Protein AF-A0A653DND7-F1 (afdb_monomer_lite)

InterPro domains:
  IPR008758 Peptidase S28 [PF05577] (26-103)
  IPR029058 Alpha/Beta hydrolase fold [G3DSA:3.40.50.1820] (23-101)
  IPR029058 Alpha/Beta hydrolase fold [SSF53474] (27-68)

pLDDT: mean 79.0, std 21.6, range [23.89, 97.31]

Sequence (103 aa):
MGRWVTLSFFGSRCVSSSLFRDISQGSYGGMLAAWLRMKYPTSVIGAIASSAPIWYFLDQVPCNQFYEKVTDVFQTYGGDECVDVIKMSWKMIRNISRGEKGR

Structure (mmCIF, N/CA/C/O backbone):
data_AF-A0A653DND7-F1
#
_entry.id   AF-A0A653DND7-F1
#
loop_
_atom_site.group_PDB
_atom_site.id
_atom_site.type_symbol
_atom_site.label_atom_id
_atom_site.label_alt_id
_atom_site.label_comp_id
_atom_site.label_asym_id
_atom_site.label_entity_id
_atom_site.label_seq_id
_atom_site.pdbx_PDB_ins_code
_atom_site.Car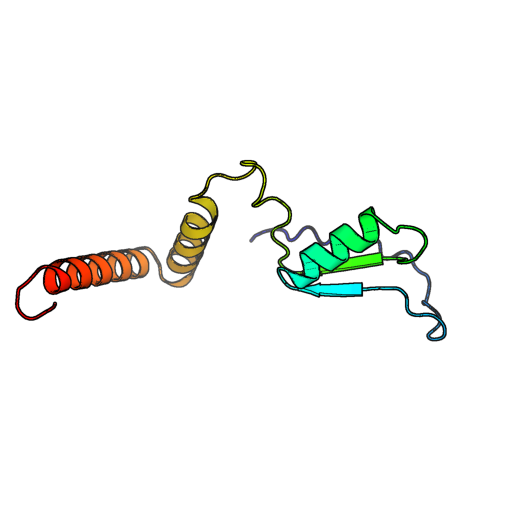tn_x
_atom_site.Cartn_y
_atom_site.Cartn_z
_atom_site.occupancy
_atom_site.B_iso_or_equiv
_atom_site.auth_seq_id
_atom_site.auth_comp_id
_atom_site.auth_asym_id
_atom_site.auth_atom_id
_atom_site.pdbx_PDB_model_num
ATOM 1 N N . MET A 1 1 ? -0.964 -19.201 1.498 1.00 33.28 1 MET A N 1
ATOM 2 C CA . MET A 1 1 ? 0.162 -19.547 0.597 1.00 33.28 1 MET A CA 1
ATOM 3 C C . MET A 1 1 ? -0.076 -18.895 -0.769 1.00 33.28 1 MET A C 1
ATOM 5 O O . MET A 1 1 ? -0.672 -19.497 -1.651 1.00 33.28 1 MET A O 1
ATOM 9 N N . GLY A 1 2 ? 0.280 -17.615 -0.918 1.00 32.50 2 GLY A N 1
ATOM 10 C CA . GLY A 1 2 ? 0.118 -16.885 -2.179 1.00 32.50 2 GLY A CA 1
ATOM 11 C C . GLY A 1 2 ? 1.255 -17.231 -3.134 1.00 32.50 2 GLY A C 1
ATOM 12 O O . GLY A 1 2 ? 2.424 -17.060 -2.799 1.00 32.50 2 GLY A O 1
ATOM 13 N N . ARG A 1 3 ? 0.918 -17.770 -4.301 1.00 23.89 3 ARG A N 1
ATOM 14 C CA . ARG A 1 3 ? 1.869 -18.125 -5.353 1.00 23.89 3 ARG A CA 1
ATOM 15 C C . ARG A 1 3 ? 2.353 -16.827 -6.001 1.00 23.89 3 ARG A C 1
ATOM 17 O O . ARG A 1 3 ? 1.635 -16.230 -6.796 1.00 23.89 3 ARG A O 1
ATOM 24 N N . TRP A 1 4 ? 3.542 -16.366 -5.618 1.00 26.33 4 TRP A N 1
ATOM 25 C CA . TRP A 1 4 ? 4.222 -15.275 -6.309 1.00 26.33 4 TRP A CA 1
ATOM 26 C C . TRP A 1 4 ? 4.439 -15.707 -7.757 1.00 26.33 4 TRP A C 1
ATOM 28 O O . TRP A 1 4 ? 5.136 -16.687 -8.017 1.00 26.33 4 TRP A O 1
ATOM 38 N N . VAL A 1 5 ? 3.817 -15.006 -8.703 1.00 32.34 5 VAL A N 1
ATOM 39 C CA . VAL A 1 5 ? 4.182 -15.128 -10.113 1.00 32.34 5 VAL A CA 1
ATOM 40 C C . VAL A 1 5 ? 5.522 -14.417 -10.265 1.00 32.34 5 VAL A C 1
ATOM 42 O O . VAL A 1 5 ? 5.596 -13.248 -10.627 1.00 32.34 5 VAL A O 1
ATOM 45 N N . THR A 1 6 ? 6.606 -15.114 -9.936 1.00 34.53 6 THR A N 1
ATOM 46 C CA . THR A 1 6 ? 7.918 -14.790 -10.480 1.00 34.53 6 THR A CA 1
ATOM 47 C C . THR A 1 6 ? 7.859 -15.129 -11.961 1.00 34.53 6 THR A C 1
ATOM 49 O O . THR A 1 6 ? 8.039 -16.276 -12.364 1.00 34.53 6 THR A O 1
ATOM 52 N N . LEU A 1 7 ? 7.579 -14.130 -12.799 1.00 38.56 7 LEU A N 1
ATOM 53 C CA . LEU A 1 7 ? 7.820 -14.237 -14.236 1.00 38.56 7 LEU A CA 1
ATOM 54 C C . LEU A 1 7 ? 9.338 -14.134 -14.472 1.00 38.56 7 LEU A C 1
ATOM 56 O O . LEU A 1 7 ? 9.849 -13.173 -15.039 1.00 38.56 7 LEU A O 1
ATOM 60 N N . SER A 1 8 ? 10.081 -15.112 -13.957 1.00 35.38 8 SER A N 1
ATOM 61 C CA . SER A 1 8 ? 11.516 -15.237 -14.169 1.00 35.38 8 SER A CA 1
ATOM 62 C C . SER A 1 8 ? 11.735 -15.923 -15.511 1.00 35.38 8 SER A C 1
ATOM 64 O O . SER A 1 8 ? 11.886 -17.139 -15.581 1.00 35.38 8 SER A O 1
ATOM 66 N N . PHE A 1 9 ? 11.774 -15.143 -16.591 1.00 33.66 9 PHE A N 1
ATOM 67 C CA . PHE A 1 9 ? 12.431 -15.582 -17.821 1.00 33.66 9 PHE A CA 1
ATOM 68 C C . PHE A 1 9 ? 13.948 -15.556 -17.593 1.00 33.66 9 PHE A C 1
ATOM 70 O O . PHE A 1 9 ? 14.646 -14.653 -18.045 1.00 33.66 9 PHE A O 1
ATOM 77 N N . PHE A 1 10 ? 14.475 -16.546 -16.871 1.00 37.75 10 PHE A N 1
ATOM 78 C CA . PHE A 1 10 ? 15.908 -16.825 -16.891 1.00 37.75 10 PHE A CA 1
ATOM 79 C C . PHE A 1 10 ? 16.212 -17.651 -18.142 1.00 37.75 10 PHE A C 1
ATOM 81 O O . PHE A 1 10 ? 16.261 -18.878 -18.119 1.00 37.75 10 PHE A O 1
ATOM 88 N N . GLY A 1 11 ? 16.378 -16.958 -19.269 1.00 37.69 11 GLY A N 1
ATOM 89 C CA . GLY A 1 11 ? 17.120 -17.510 -20.394 1.00 37.69 11 GLY A CA 1
ATOM 90 C C . GLY A 1 11 ? 18.589 -17.626 -19.990 1.00 37.69 11 GLY A C 1
ATOM 91 O O . GLY A 1 11 ? 19.176 -16.655 -19.522 1.00 37.69 11 GLY A O 1
ATOM 92 N N . SER A 1 12 ? 19.167 -18.813 -20.149 1.00 34.09 12 SER A N 1
ATOM 93 C CA . SER A 1 12 ? 20.507 -19.229 -19.714 1.00 34.09 12 SER A CA 1
ATOM 94 C C . SER A 1 12 ? 21.673 -18.503 -20.411 1.00 34.09 12 SER A C 1
ATOM 96 O O . SER A 1 12 ? 22.535 -19.137 -21.016 1.00 34.09 12 SER A O 1
ATOM 98 N N . ARG A 1 13 ? 21.731 -17.170 -20.364 1.00 38.56 13 ARG A N 1
ATOM 99 C CA . ARG A 1 13 ? 22.892 -16.397 -20.821 1.00 38.56 13 ARG A CA 1
ATOM 100 C C . ARG A 1 13 ? 23.497 -15.663 -19.632 1.00 38.56 13 ARG A C 1
ATOM 102 O O . ARG A 1 13 ? 22.880 -14.755 -19.089 1.00 38.56 13 ARG A O 1
ATOM 109 N N . CYS A 1 14 ? 24.716 -16.054 -19.255 1.00 33.97 14 CYS A N 1
ATOM 110 C CA . CYS A 1 14 ? 25.605 -15.214 -18.455 1.00 33.97 14 CYS A CA 1
ATOM 111 C C . CYS A 1 14 ? 25.687 -13.839 -19.123 1.00 33.97 14 CYS A C 1
ATOM 113 O O . CYS A 1 14 ? 26.267 -13.708 -20.203 1.00 33.97 14 CYS A O 1
ATOM 115 N N . VAL A 1 15 ? 25.081 -12.823 -18.513 1.00 49.72 15 VAL A N 1
ATOM 116 C CA . VAL A 1 15 ? 25.210 -11.446 -18.982 1.00 49.72 15 VAL A CA 1
ATOM 117 C C . VAL A 1 15 ? 26.636 -11.005 -18.663 1.00 49.72 15 VAL A C 1
ATOM 119 O O . VAL A 1 15 ? 27.021 -10.900 -17.501 1.00 49.72 15 VAL A O 1
ATOM 122 N N . SER A 1 16 ? 27.441 -10.818 -19.712 1.00 38.00 16 SER A N 1
ATOM 123 C CA . SER A 1 16 ? 28.781 -10.239 -19.616 1.00 38.00 16 SER A CA 1
ATOM 124 C C . SER A 1 16 ? 28.690 -8.887 -18.907 1.00 38.00 16 SER A C 1
ATOM 126 O O . SER A 1 16 ? 27.912 -8.018 -19.301 1.00 38.00 16 SER A O 1
ATOM 128 N N . SER A 1 17 ? 29.503 -8.702 -17.872 1.00 49.88 17 SER A N 1
ATOM 129 C CA . SER A 1 17 ? 29.565 -7.528 -16.991 1.00 49.88 17 SER A CA 1
ATOM 130 C C . SER A 1 17 ? 29.969 -6.210 -17.678 1.00 49.88 17 SER A C 1
ATOM 132 O O . SER A 1 17 ? 30.161 -5.204 -17.002 1.00 49.88 17 SER A O 1
ATOM 134 N N . SER A 1 18 ? 30.086 -6.183 -19.008 1.00 48.84 18 SER A N 1
ATOM 135 C CA . SER A 1 18 ? 30.571 -5.035 -19.784 1.00 48.84 18 SER A CA 1
ATOM 136 C C . SER A 1 18 ? 29.474 -4.090 -20.304 1.00 48.84 18 SER A C 1
ATOM 138 O O . SER A 1 18 ? 29.797 -3.003 -20.778 1.00 48.84 18 SER A O 1
ATOM 140 N N . LEU A 1 19 ? 28.182 -4.433 -20.187 1.00 55.16 19 LEU A N 1
ATOM 141 C CA . LEU A 1 19 ? 27.079 -3.525 -20.544 1.00 55.16 19 LEU A CA 1
ATOM 142 C C . LEU A 1 19 ? 25.788 -3.873 -19.783 1.00 55.16 19 LEU A C 1
ATOM 144 O O . LEU A 1 19 ? 24.820 -4.366 -20.360 1.00 55.16 19 LEU A O 1
ATOM 148 N N . PHE A 1 20 ? 25.760 -3.639 -18.472 1.00 48.72 20 PHE A N 1
ATOM 149 C CA . PHE A 1 20 ? 24.570 -3.912 -17.664 1.00 48.72 20 PHE A CA 1
ATOM 150 C C . PHE A 1 20 ? 23.479 -2.857 -17.945 1.00 48.72 20 PHE A C 1
ATOM 152 O O . PHE A 1 20 ? 23.543 -1.732 -17.455 1.00 48.72 20 PHE A O 1
ATOM 159 N N . ARG A 1 21 ? 22.491 -3.206 -18.783 1.00 65.25 21 ARG A N 1
ATOM 160 C CA . ARG A 1 21 ? 21.300 -2.391 -19.119 1.00 65.25 21 ARG A CA 1
ATOM 161 C C . ARG A 1 21 ? 20.021 -2.980 -18.515 1.00 65.25 21 ARG A C 1
ATOM 163 O O . ARG A 1 21 ? 18.953 -2.887 -19.121 1.00 65.25 21 ARG A O 1
ATOM 170 N N . ASP A 1 22 ? 20.142 -3.612 -17.355 1.00 74.56 22 ASP A N 1
ATOM 171 C CA . ASP A 1 22 ? 19.011 -4.135 -16.594 1.00 74.56 22 ASP A CA 1
ATOM 172 C C . ASP A 1 22 ? 18.718 -3.225 -15.404 1.00 74.56 22 ASP A C 1
ATOM 174 O O . ASP A 1 22 ? 19.630 -2.763 -14.717 1.00 74.56 22 ASP A O 1
ATOM 178 N N . ILE A 1 23 ? 17.434 -2.948 -15.173 1.00 81.00 23 ILE A N 1
ATOM 179 C CA . ILE A 1 23 ? 16.989 -2.001 -14.146 1.00 81.00 23 ILE A CA 1
ATOM 180 C C . ILE A 1 23 ? 16.176 -2.755 -13.102 1.00 81.00 23 ILE A C 1
ATOM 182 O O . ILE A 1 23 ? 15.085 -3.239 -13.388 1.00 81.00 23 ILE A O 1
ATOM 186 N N . SER A 1 24 ? 16.695 -2.836 -11.880 1.00 84.44 24 SER A N 1
ATOM 187 C CA . SER A 1 24 ? 15.995 -3.428 -10.739 1.00 84.44 24 SER A CA 1
ATOM 188 C C . SER A 1 24 ? 15.590 -2.334 -9.768 1.00 84.44 24 SER A C 1
ATOM 190 O O . SER A 1 24 ? 16.459 -1.698 -9.181 1.00 84.44 24 SER A O 1
ATOM 192 N N . GLN A 1 25 ? 14.287 -2.109 -9.600 1.00 89.12 25 GLN A N 1
ATOM 193 C CA . GLN A 1 25 ? 13.753 -1.047 -8.745 1.00 89.12 25 GLN A CA 1
ATOM 194 C C . GLN A 1 25 ? 12.470 -1.490 -8.019 1.00 89.12 25 GLN A C 1
ATOM 196 O O . GLN A 1 25 ? 11.775 -2.412 -8.450 1.00 89.12 25 GLN A O 1
ATOM 201 N N . GLY A 1 26 ? 12.143 -0.813 -6.912 1.00 88.88 26 GLY A N 1
ATOM 202 C CA . GLY A 1 26 ? 10.993 -1.124 -6.055 1.00 88.88 26 GLY A CA 1
ATOM 203 C C . GLY A 1 26 ? 9.925 -0.027 -6.002 1.00 88.88 26 GLY A C 1
ATOM 204 O O . GLY A 1 26 ? 10.230 1.147 -6.220 1.00 88.88 26 GLY A O 1
ATOM 205 N N . SER A 1 27 ? 8.679 -0.394 -5.683 1.00 90.25 27 SER A N 1
ATOM 206 C CA . SER A 1 27 ? 7.549 0.535 -5.498 1.00 90.25 27 SER A CA 1
ATOM 207 C C . SER A 1 27 ? 7.381 1.468 -6.709 1.00 90.25 27 SER A C 1
ATOM 209 O O . SER A 1 27 ? 7.366 1.001 -7.851 1.00 90.25 27 SER A O 1
ATOM 211 N N . TYR A 1 28 ? 7.314 2.783 -6.499 1.00 89.81 28 TYR A N 1
ATOM 212 C CA . TYR A 1 28 ? 7.273 3.777 -7.571 1.00 89.81 28 TYR A CA 1
ATOM 213 C C . TYR A 1 28 ? 8.486 3.695 -8.511 1.00 89.81 28 TYR A C 1
ATOM 215 O O . TYR A 1 28 ? 8.340 3.788 -9.728 1.00 89.81 28 TYR A O 1
ATOM 223 N N . GLY A 1 29 ? 9.682 3.430 -7.977 1.00 88.88 29 GLY A N 1
ATOM 224 C CA . GLY A 1 29 ? 10.870 3.193 -8.799 1.00 88.88 29 GLY A CA 1
ATOM 225 C C . GLY A 1 29 ? 10.709 1.971 -9.706 1.00 88.88 29 GLY A C 1
ATOM 226 O O . GLY A 1 29 ? 11.143 1.995 -10.855 1.00 88.88 29 GLY A O 1
ATOM 227 N N . GLY A 1 30 ? 10.043 0.922 -9.217 1.00 88.94 30 GLY A N 1
ATOM 228 C CA . GLY A 1 30 ? 9.700 -0.266 -9.998 1.00 88.94 30 GLY A CA 1
ATOM 229 C C . GLY A 1 30 ? 8.685 0.035 -11.101 1.00 88.94 30 GLY A C 1
ATOM 230 O O . GLY A 1 30 ? 8.829 -0.462 -12.216 1.00 88.94 30 GLY A O 1
ATOM 231 N N . MET A 1 31 ? 7.711 0.911 -10.837 1.00 91.81 31 MET A N 1
ATOM 232 C CA . MET A 1 31 ? 6.789 1.391 -11.873 1.00 91.81 31 MET A CA 1
ATOM 233 C C . MET A 1 31 ? 7.537 2.151 -12.970 1.00 91.81 31 MET A C 1
ATOM 235 O O . MET A 1 31 ? 7.336 1.875 -14.149 1.00 91.81 31 MET A O 1
ATOM 239 N N . LEU A 1 32 ? 8.450 3.052 -12.592 1.00 90.38 32 LEU A N 1
ATOM 240 C CA . LEU A 1 32 ? 9.285 3.777 -13.549 1.00 90.38 32 LEU A CA 1
ATOM 241 C C . LE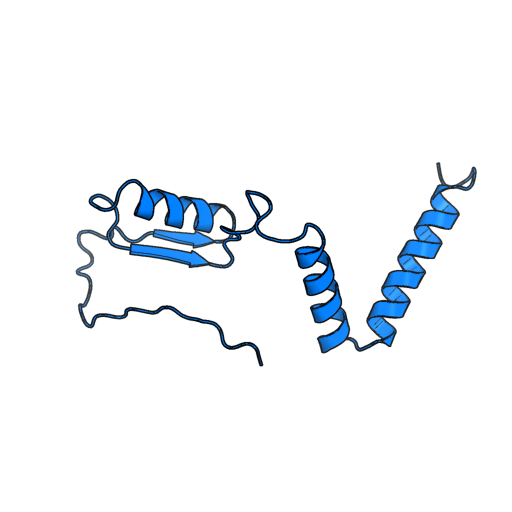U A 1 32 ? 10.181 2.828 -14.348 1.00 90.38 32 LEU A C 1
ATOM 243 O O . LEU A 1 32 ? 10.301 2.998 -15.556 1.00 90.38 32 LEU A O 1
ATOM 247 N N . ALA A 1 33 ? 10.769 1.811 -13.715 1.00 89.50 33 ALA A N 1
ATOM 248 C CA . ALA A 1 33 ? 11.573 0.803 -14.405 1.00 89.50 33 ALA A CA 1
ATOM 249 C C . ALA A 1 33 ? 10.744 0.014 -15.434 1.00 89.50 33 ALA A C 1
ATOM 251 O O . ALA A 1 33 ? 11.176 -0.153 -16.577 1.00 89.50 33 ALA A O 1
ATOM 252 N N . ALA A 1 34 ? 9.531 -0.410 -15.063 1.00 89.38 34 ALA A N 1
ATOM 253 C CA . ALA A 1 34 ? 8.610 -1.093 -15.969 1.00 89.38 34 ALA A CA 1
ATOM 254 C C . A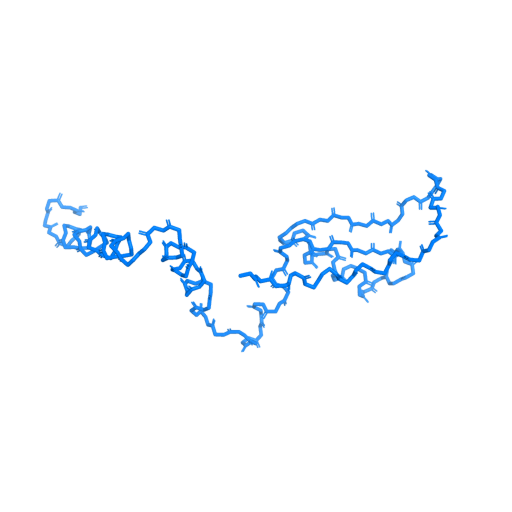LA A 1 34 ? 8.204 -0.192 -17.146 1.00 89.38 34 ALA A C 1
ATOM 256 O O . ALA A 1 34 ? 8.322 -0.589 -18.306 1.00 89.38 34 ALA A O 1
ATOM 257 N N . TRP A 1 35 ? 7.800 1.049 -16.872 1.00 90.69 35 TRP A N 1
ATOM 258 C CA . TRP A 1 35 ? 7.413 2.006 -17.909 1.00 90.69 35 TRP A CA 1
ATOM 259 C C . TRP A 1 35 ? 8.577 2.403 -18.812 1.00 90.69 35 TRP A C 1
ATOM 261 O O . TRP A 1 35 ? 8.393 2.545 -20.020 1.00 90.69 35 TRP A O 1
ATOM 271 N N . LEU A 1 36 ? 9.787 2.530 -18.267 1.00 90.56 36 LEU A N 1
ATOM 272 C CA . LEU A 1 36 ? 10.985 2.817 -19.046 1.00 90.56 36 LEU A CA 1
ATOM 273 C C . LEU A 1 36 ? 11.304 1.663 -20.002 1.00 90.56 36 LEU A C 1
ATOM 275 O O . LEU A 1 36 ? 11.592 1.915 -21.170 1.00 90.56 36 LEU A O 1
ATOM 279 N N . ARG A 1 37 ? 11.168 0.406 -19.559 1.00 89.44 37 ARG A N 1
ATOM 280 C CA . ARG A 1 37 ? 11.321 -0.764 -20.437 1.00 89.44 37 ARG A CA 1
ATOM 281 C C . ARG A 1 37 ? 10.236 -0.845 -21.513 1.00 89.44 37 ARG A C 1
ATOM 283 O O . ARG A 1 37 ? 10.539 -1.264 -22.632 1.00 89.44 37 ARG A O 1
ATOM 290 N N . MET A 1 38 ? 8.997 -0.466 -21.192 1.00 87.56 38 MET A N 1
ATOM 291 C CA . MET A 1 38 ? 7.888 -0.421 -22.155 1.00 87.56 38 MET A CA 1
ATOM 292 C C . MET A 1 38 ? 8.089 0.681 -23.203 1.00 87.56 38 MET A C 1
ATOM 294 O O . MET A 1 38 ? 7.820 0.461 -24.380 1.00 87.56 38 MET A O 1
ATOM 298 N N . LYS A 1 39 ? 8.586 1.853 -22.789 1.00 92.50 39 LYS A N 1
ATOM 299 C CA . LYS A 1 39 ? 8.758 3.024 -23.661 1.00 92.50 39 LYS A CA 1
ATOM 300 C C . LYS A 1 39 ? 10.065 3.004 -24.460 1.00 92.50 39 LYS A C 1
ATOM 302 O O . LYS A 1 39 ? 10.086 3.495 -25.584 1.00 92.50 39 LYS A O 1
ATOM 307 N N . TYR A 1 40 ? 11.133 2.423 -23.913 1.00 90.38 40 TYR A N 1
ATOM 308 C CA . TYR A 1 40 ? 12.461 2.359 -24.538 1.00 90.38 40 TYR A CA 1
ATOM 309 C C . TYR A 1 40 ? 13.008 0.924 -24.562 1.00 90.38 40 TYR A C 1
ATOM 311 O O . TYR A 1 40 ? 13.994 0.611 -23.886 1.00 90.38 40 TYR A O 1
ATOM 319 N N . PRO A 1 41 ? 12.396 0.037 -25.365 1.00 85.06 41 PRO A N 1
ATOM 320 C CA . PRO A 1 41 ? 12.741 -1.381 -25.394 1.00 85.06 41 PRO A CA 1
ATOM 321 C C . PRO A 1 41 ? 14.139 -1.680 -25.951 1.00 85.06 41 PRO A C 1
ATOM 323 O O . PRO A 1 41 ? 14.679 -2.749 -25.695 1.00 85.06 41 PRO A O 1
ATOM 326 N N . THR A 1 42 ? 14.719 -0.758 -26.722 1.00 89.75 42 THR A N 1
ATOM 327 C CA . THR A 1 42 ? 16.063 -0.879 -27.311 1.00 89.75 42 THR A CA 1
ATOM 328 C C . THR A 1 42 ? 17.168 -0.403 -26.366 1.00 89.75 42 THR A C 1
ATOM 330 O O . THR A 1 42 ? 18.320 -0.801 -26.516 1.00 89.75 42 THR A O 1
ATOM 333 N N . SER A 1 43 ? 16.829 0.439 -25.386 1.00 85.50 43 SER A N 1
ATOM 334 C CA . SER A 1 43 ? 17.787 1.017 -24.437 1.00 85.50 43 SER A CA 1
ATOM 335 C C . SER A 1 43 ? 17.965 0.172 -23.178 1.00 85.50 43 SER A C 1
ATOM 337 O O . SER A 1 43 ? 19.038 0.225 -22.573 1.00 85.50 43 SER A O 1
ATOM 339 N N . VAL A 1 44 ? 16.926 -0.577 -22.790 1.00 85.44 44 VAL A N 1
ATOM 340 C CA . VAL A 1 44 ? 16.853 -1.400 -21.574 1.00 85.44 44 VAL A CA 1
ATOM 341 C C . VAL A 1 44 ? 16.558 -2.840 -21.973 1.00 85.44 44 VAL A C 1
ATOM 343 O O . VAL A 1 44 ? 15.576 -3.100 -22.665 1.00 85.44 44 VAL A O 1
ATOM 346 N N . ILE A 1 45 ? 17.389 -3.777 -21.524 1.00 87.94 45 ILE A N 1
ATOM 347 C CA . ILE A 1 45 ? 17.261 -5.194 -21.888 1.00 87.94 45 ILE A CA 1
ATOM 348 C C . ILE A 1 45 ? 16.121 -5.817 -21.070 1.00 87.94 45 ILE A C 1
ATOM 350 O O . ILE A 1 45 ? 15.163 -6.347 -21.647 1.00 87.94 45 ILE A O 1
ATOM 354 N N . GLY A 1 46 ? 16.145 -5.630 -19.749 1.00 86.00 46 GLY A N 1
ATOM 355 C CA . GLY A 1 46 ? 15.097 -6.057 -18.827 1.00 86.00 46 GLY A CA 1
ATOM 356 C C . GLY A 1 46 ? 14.852 -5.087 -17.669 1.00 86.00 46 GLY A C 1
ATOM 357 O O . GLY A 1 46 ? 15.673 -4.229 -17.342 1.00 86.00 46 GLY A O 1
ATOM 358 N N . ALA A 1 47 ? 13.685 -5.224 -17.038 1.00 88.50 47 ALA A N 1
ATOM 359 C CA . ALA A 1 47 ? 13.340 -4.496 -15.823 1.00 88.50 47 ALA A CA 1
ATOM 360 C C . ALA A 1 47 ? 12.738 -5.442 -14.777 1.00 88.50 47 ALA A C 1
ATOM 362 O O . ALA A 1 47 ? 11.813 -6.196 -15.078 1.00 88.50 47 ALA A O 1
ATOM 363 N N . ILE A 1 48 ? 13.247 -5.374 -13.547 1.00 89.06 48 ILE A N 1
ATOM 364 C CA . ILE A 1 48 ? 12.689 -6.046 -12.372 1.00 89.06 48 ILE A CA 1
ATOM 365 C C . ILE A 1 48 ? 11.950 -4.985 -11.556 1.00 89.06 48 ILE A C 1
ATOM 367 O O . ILE A 1 48 ? 12.566 -4.109 -10.948 1.00 89.06 48 ILE A O 1
ATOM 371 N N . ALA A 1 49 ? 10.621 -5.061 -11.565 1.00 89.44 49 ALA A N 1
ATOM 372 C CA . ALA A 1 49 ? 9.736 -4.139 -10.862 1.00 89.44 49 ALA A CA 1
ATOM 373 C C . ALA A 1 49 ? 9.171 -4.807 -9.599 1.00 89.44 49 ALA A C 1
ATOM 375 O O . ALA A 1 49 ? 8.168 -5.516 -9.649 1.00 89.44 49 ALA A O 1
ATOM 376 N N . SER A 1 50 ? 9.833 -4.602 -8.461 1.00 88.88 50 SER A N 1
ATOM 377 C CA . SER A 1 50 ? 9.444 -5.213 -7.183 1.00 8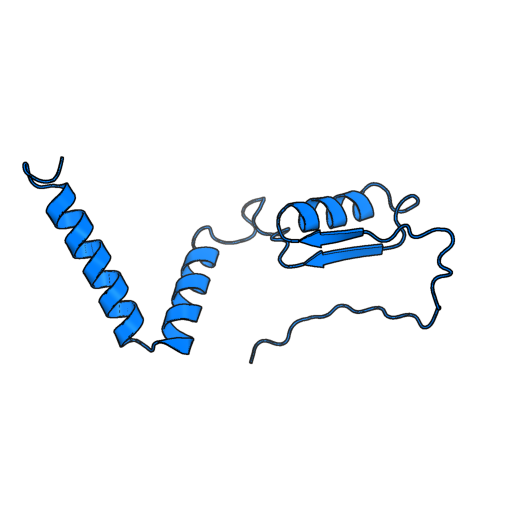8.88 50 SER A CA 1
ATOM 378 C C . SER A 1 50 ? 8.380 -4.381 -6.464 1.00 88.88 50 SER A C 1
ATOM 380 O O . SER A 1 50 ? 8.534 -3.169 -6.318 1.00 88.88 50 SER A O 1
ATOM 382 N N . SER A 1 51 ? 7.292 -5.006 -6.007 1.00 87.19 51 SER A N 1
ATOM 383 C CA . SER A 1 51 ? 6.188 -4.331 -5.294 1.00 87.19 51 SER A CA 1
ATOM 384 C C . SER A 1 51 ? 5.668 -3.069 -6.001 1.00 87.19 51 SER A C 1
ATOM 386 O O . SER A 1 51 ? 5.298 -2.096 -5.348 1.00 87.19 51 SER A O 1
ATOM 388 N N . ALA A 1 52 ? 5.690 -3.059 -7.336 1.00 88.75 52 ALA A N 1
ATOM 389 C CA . ALA A 1 52 ? 5.298 -1.919 -8.155 1.00 88.75 52 ALA A CA 1
ATOM 390 C C . ALA A 1 52 ? 3.787 -1.971 -8.448 1.00 88.75 52 ALA A C 1
ATOM 392 O O . ALA A 1 52 ? 3.350 -2.852 -9.196 1.00 88.75 52 ALA A O 1
ATOM 393 N N . PRO A 1 53 ? 2.969 -1.051 -7.905 1.00 85.94 53 PRO A N 1
ATOM 394 C CA . PRO A 1 53 ? 1.518 -1.085 -8.072 1.00 85.94 53 PRO A CA 1
ATOM 395 C C . PRO A 1 53 ? 1.092 -0.490 -9.428 1.00 85.94 53 PRO A C 1
ATOM 397 O O . PRO A 1 53 ? 0.371 0.499 -9.490 1.00 85.94 53 PRO A O 1
ATOM 400 N N . ILE A 1 54 ? 1.528 -1.094 -10.538 1.00 84.88 54 ILE A N 1
ATOM 401 C CA . ILE A 1 54 ? 1.291 -0.586 -11.906 1.00 84.88 54 ILE A CA 1
ATOM 402 C C . ILE A 1 54 ? -0.214 -0.522 -12.244 1.00 84.88 54 ILE A C 1
ATOM 404 O O . ILE A 1 54 ? -0.630 0.315 -13.039 1.00 84.88 54 ILE A O 1
ATOM 408 N N . TRP A 1 55 ? -1.034 -1.375 -11.619 1.00 83.38 55 TRP A N 1
ATOM 409 C CA . TRP A 1 55 ? -2.485 -1.462 -11.849 1.00 83.38 55 TRP A CA 1
ATOM 410 C C . TRP A 1 55 ? -3.345 -0.654 -10.873 1.00 83.38 55 TRP A C 1
ATOM 412 O O . TRP A 1 55 ? -4.557 -0.644 -11.016 1.00 83.38 55 TRP A O 1
ATOM 422 N N . TYR A 1 56 ? -2.769 0.055 -9.901 1.00 83.75 56 TYR A N 1
ATOM 423 C CA . TYR A 1 56 ? -3.557 0.885 -8.972 1.00 83.75 56 TYR A CA 1
ATOM 424 C C . TYR A 1 56 ? -4.040 2.216 -9.583 1.00 83.75 56 TYR A C 1
ATOM 426 O O . TYR A 1 56 ? -4.589 3.060 -8.881 1.00 83.75 56 TYR A O 1
ATOM 434 N N . PHE A 1 57 ? -3.842 2.412 -10.887 1.00 78.19 57 PHE A N 1
ATOM 435 C CA . PHE A 1 57 ? -4.244 3.604 -11.633 1.00 78.19 57 PHE A CA 1
ATOM 436 C C . PHE A 1 57 ? -5.402 3.275 -12.582 1.00 78.19 57 PHE A C 1
ATOM 438 O O . PHE A 1 57 ? -5.614 2.112 -12.918 1.00 78.19 57 PHE A O 1
ATOM 445 N N . LEU A 1 58 ? -6.103 4.306 -13.069 1.00 81.31 58 LEU A N 1
ATOM 446 C CA . LEU A 1 58 ? -7.156 4.197 -14.097 1.00 81.31 58 LEU A CA 1
ATOM 447 C C . LEU A 1 58 ? -8.383 3.375 -13.667 1.00 81.31 58 LEU A C 1
ATOM 449 O O . LEU A 1 58 ? -8.949 2.643 -14.482 1.00 81.31 58 LEU A O 1
ATOM 453 N N . ASP A 1 59 ? -8.751 3.455 -12.386 1.00 80.19 59 ASP A N 1
ATOM 454 C CA . ASP A 1 59 ? -9.906 2.753 -11.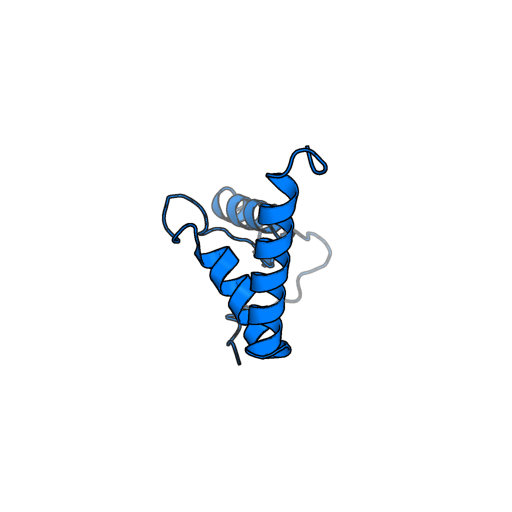806 1.00 80.19 59 ASP A CA 1
ATOM 455 C C . ASP A 1 59 ? -9.914 1.232 -12.064 1.00 80.19 59 ASP A C 1
ATOM 457 O O . ASP A 1 59 ? -10.954 0.579 -12.019 1.00 80.19 59 ASP A O 1
ATOM 461 N N . GLN A 1 60 ? -8.743 0.636 -12.323 1.00 85.38 60 GLN A N 1
ATOM 462 C CA . GLN A 1 60 ? -8.610 -0.802 -12.588 1.00 85.38 60 GLN A CA 1
ATOM 463 C C . GLN A 1 60 ? -8.757 -1.650 -11.317 1.00 85.38 60 GLN A C 1
ATOM 465 O O . GLN A 1 60 ? -9.009 -2.852 -11.388 1.00 85.38 60 GLN A O 1
ATOM 470 N N . VAL A 1 61 ? -8.578 -1.036 -10.145 1.00 88.31 61 VAL A N 1
ATOM 471 C CA . VAL A 1 61 ? -8.625 -1.688 -8.836 1.00 88.31 61 VAL A CA 1
ATOM 472 C C . VAL A 1 61 ? -9.504 -0.842 -7.907 1.00 88.31 61 VAL A C 1
ATOM 474 O O . VAL A 1 61 ? -9.314 0.374 -7.858 1.00 88.31 61 VAL A O 1
ATOM 477 N N . PRO A 1 62 ? -10.447 -1.441 -7.152 1.00 88.75 62 PRO A N 1
ATOM 478 C CA . PRO A 1 62 ? -11.259 -0.692 -6.199 1.00 88.75 62 PRO A CA 1
ATOM 479 C C . PRO A 1 62 ? -10.393 0.035 -5.162 1.00 88.75 62 PRO A C 1
ATOM 481 O O . PRO A 1 62 ? -9.450 -0.546 -4.625 1.00 88.75 62 PRO A O 1
ATOM 484 N N . CYS A 1 63 ? -10.761 1.272 -4.810 1.00 87.06 63 CYS A N 1
ATOM 485 C CA . CYS A 1 63 ? -9.991 2.128 -3.894 1.00 87.06 63 CYS A CA 1
ATOM 486 C C . CYS A 1 63 ? -9.686 1.479 -2.530 1.00 87.06 63 CYS A C 1
ATOM 488 O O . CYS A 1 63 ? -8.681 1.798 -1.900 1.00 87.06 63 CYS A O 1
ATOM 490 N N . ASN A 1 64 ? -10.535 0.555 -2.076 1.00 90.00 64 ASN A N 1
ATOM 491 C CA . ASN A 1 64 ? -10.405 -0.083 -0.766 1.00 90.00 64 ASN A CA 1
ATOM 492 C C . ASN A 1 64 ? -9.475 -1.304 -0.754 1.00 90.00 64 ASN A C 1
ATOM 494 O O . ASN A 1 64 ? -9.110 -1.762 0.325 1.00 90.00 64 ASN A O 1
ATOM 498 N N . GLN A 1 65 ? -9.037 -1.804 -1.914 1.00 91.25 65 GLN A N 1
ATOM 499 C CA . GLN A 1 65 ? -8.269 -3.054 -2.016 1.00 91.25 65 GLN A CA 1
ATOM 500 C C . GLN A 1 65 ? -6.966 -3.034 -1.222 1.00 91.25 65 GLN A C 1
ATOM 502 O O . GLN A 1 65 ? -6.582 -4.037 -0.620 1.00 91.25 65 GLN A O 1
ATOM 507 N N . PHE A 1 66 ? -6.293 -1.882 -1.169 1.00 91.38 66 PHE A N 1
ATOM 508 C CA . PHE A 1 66 ? -5.092 -1.746 -0.352 1.00 91.38 66 PHE A CA 1
ATOM 509 C C . PHE A 1 66 ? -5.408 -1.955 1.136 1.00 91.38 66 PHE A C 1
ATOM 511 O O . PHE A 1 66 ? -4.744 -2.743 1.806 1.00 91.38 66 PHE A O 1
ATOM 518 N N . TYR A 1 67 ? -6.453 -1.301 1.649 1.00 93.56 67 TYR A N 1
ATOM 519 C CA . TYR A 1 67 ? -6.858 -1.405 3.053 1.00 93.56 67 TYR A CA 1
ATOM 520 C C . TYR A 1 67 ? -7.438 -2.777 3.406 1.00 93.56 67 TYR A C 1
ATOM 522 O O . TYR A 1 67 ? -7.197 -3.280 4.506 1.00 93.56 67 TYR A O 1
ATOM 530 N N . GLU A 1 68 ? -8.147 -3.412 2.474 1.00 94.88 68 GLU A N 1
ATOM 531 C CA . GLU A 1 68 ? -8.587 -4.801 2.609 1.00 94.88 68 GLU A CA 1
ATOM 532 C C . GLU A 1 68 ? -7.383 -5.731 2.767 1.00 94.88 68 GLU A C 1
ATOM 534 O O . GLU A 1 68 ? -7.353 -6.529 3.700 1.00 94.88 68 GLU A O 1
ATOM 539 N N . LYS A 1 69 ? -6.335 -5.569 1.946 1.00 95.12 69 LYS A N 1
ATOM 540 C CA . LYS A 1 69 ? -5.102 -6.356 2.086 1.00 95.12 69 LYS A CA 1
ATOM 541 C C . LYS A 1 69 ? -4.312 -6.060 3.349 1.00 95.12 69 LYS A C 1
ATOM 543 O O . LYS A 1 69 ? -3.763 -6.987 3.935 1.00 95.12 69 LYS A O 1
ATOM 548 N N . VAL A 1 70 ? -4.289 -4.816 3.816 1.00 95.69 70 VAL A N 1
ATOM 549 C CA . VAL A 1 70 ? -3.703 -4.500 5.127 1.00 95.69 70 VAL A CA 1
ATOM 550 C C . VAL A 1 70 ? -4.459 -5.236 6.237 1.00 95.69 70 VAL A C 1
ATOM 552 O O . VAL A 1 70 ? -3.832 -5.852 7.096 1.00 95.69 70 VAL A O 1
ATOM 555 N N . THR A 1 71 ? -5.792 -5.239 6.191 1.00 95.81 71 THR A N 1
ATOM 556 C CA . THR A 1 71 ? -6.629 -5.925 7.188 1.00 95.81 71 THR A CA 1
ATOM 557 C C . THR A 1 71 ? -6.435 -7.444 7.138 1.00 95.81 71 THR A C 1
ATOM 559 O O . THR A 1 71 ? -6.264 -8.058 8.185 1.00 95.81 71 THR A O 1
ATOM 562 N N . ASP A 1 72 ? -6.370 -8.027 5.939 1.00 96.69 72 ASP A N 1
ATOM 563 C CA . ASP A 1 72 ? -6.095 -9.452 5.683 1.00 96.69 72 ASP A CA 1
ATOM 564 C C . ASP A 1 72 ? -4.762 -9.897 6.312 1.00 96.69 72 ASP A C 1
ATOM 566 O O . ASP A 1 72 ? -4.684 -10.945 6.951 1.00 96.69 72 ASP A O 1
ATOM 570 N N . VAL A 1 73 ? -3.714 -9.069 6.220 1.00 97.00 73 VAL A N 1
ATOM 571 C CA . VAL A 1 73 ? -2.415 -9.349 6.858 1.00 97.00 73 VAL A CA 1
ATOM 572 C C . VAL A 1 73 ? -2.538 -9.353 8.384 1.00 97.00 73 VAL A C 1
ATOM 574 O O . VAL A 1 73 ? -2.074 -10.297 9.024 1.00 97.00 73 VAL A O 1
ATOM 577 N N . PHE A 1 74 ? -3.183 -8.347 8.982 1.00 96.81 74 PHE A N 1
ATOM 578 C CA . PHE A 1 74 ? -3.385 -8.318 10.436 1.00 96.81 74 PHE A CA 1
ATOM 579 C C . PHE A 1 74 ? -4.247 -9.483 10.925 1.00 96.81 74 PHE A C 1
ATOM 581 O O . PHE A 1 74 ? -3.925 -10.088 11.943 1.00 96.81 74 PHE A O 1
ATOM 588 N N . GLN A 1 75 ? -5.283 -9.845 10.172 1.00 96.94 75 GLN A N 1
ATOM 589 C CA . GLN A 1 75 ? -6.128 -10.994 10.476 1.00 96.94 75 GLN A CA 1
ATOM 590 C C . GLN A 1 75 ? -5.349 -12.311 10.374 1.00 96.94 75 GLN A C 1
ATOM 592 O O . GLN A 1 75 ? -5.451 -13.163 11.250 1.00 96.94 75 GLN A O 1
ATOM 597 N N . THR A 1 76 ? -4.519 -12.467 9.340 1.00 97.31 76 THR A N 1
ATOM 598 C CA . THR A 1 76 ? -3.746 -13.694 9.100 1.00 97.31 76 THR A CA 1
ATOM 599 C C . THR A 1 76 ? -2.739 -13.974 10.216 1.00 97.31 76 THR A C 1
ATOM 601 O O . THR A 1 76 ? -2.582 -15.124 10.620 1.00 97.31 76 THR A O 1
ATOM 604 N N . TYR A 1 77 ? -2.035 -12.949 10.706 1.00 96.31 77 TYR A N 1
ATOM 605 C CA . TYR A 1 77 ? -0.967 -13.129 11.698 1.00 96.31 77 TYR A CA 1
ATOM 606 C C . TYR A 1 77 ? -1.403 -12.864 13.142 1.00 96.31 77 TYR A C 1
ATOM 608 O O . TYR A 1 77 ? -0.789 -13.396 14.063 1.00 96.31 77 TYR A O 1
ATOM 616 N N . GLY A 1 78 ? -2.430 -12.040 13.348 1.00 93.69 78 GLY A N 1
ATOM 617 C CA . GLY A 1 78 ? -2.925 -11.642 14.667 1.00 93.69 78 GLY A CA 1
ATOM 618 C C . GLY A 1 78 ? -4.306 -12.196 15.021 1.00 93.69 78 GLY A C 1
ATOM 619 O O . GLY A 1 78 ? -4.764 -11.988 16.142 1.00 93.69 78 GLY A O 1
ATOM 620 N N . GLY A 1 79 ? -4.975 -12.885 14.094 1.00 95.38 79 GLY A N 1
ATOM 621 C CA . GLY A 1 79 ? -6.341 -13.368 14.278 1.00 95.38 79 GLY A CA 1
ATOM 622 C C . GLY A 1 79 ? -7.385 -12.249 14.309 1.00 95.38 79 GLY A C 1
ATOM 623 O O . GLY A 1 79 ? -7.082 -11.060 14.164 1.00 95.38 79 GLY A O 1
ATOM 624 N N . ASP A 1 80 ? -8.640 -12.642 14.519 1.00 96.00 80 ASP A N 1
ATOM 625 C CA . ASP A 1 80 ? -9.777 -11.714 14.539 1.00 96.00 80 ASP A CA 1
ATOM 626 C C . ASP A 1 80 ? -9.699 -10.723 15.712 1.00 96.00 80 ASP A C 1
ATOM 628 O O . ASP A 1 80 ? -10.013 -9.543 15.552 1.00 96.00 80 ASP A O 1
ATOM 632 N N . GLU A 1 81 ? -9.180 -11.163 16.864 1.00 96.75 81 GLU A N 1
ATOM 633 C CA . GLU A 1 81 ? -8.996 -10.314 18.047 1.00 96.75 81 GLU A CA 1
ATOM 634 C C . GLU A 1 81 ? -8.078 -9.116 17.752 1.00 96.75 81 GLU A C 1
ATOM 636 O O . GLU A 1 81 ? -8.393 -7.985 18.125 1.00 96.75 81 GLU A O 1
ATOM 641 N N . CYS A 1 82 ? -6.978 -9.324 17.017 1.00 96.81 82 CYS A N 1
ATOM 642 C CA . CYS A 1 82 ? -6.074 -8.240 16.627 1.00 96.81 82 CYS A CA 1
ATOM 643 C C . CYS A 1 82 ? -6.800 -7.174 15.795 1.00 96.81 82 CYS A C 1
ATOM 645 O O . CYS A 1 82 ? -6.668 -5.972 16.049 1.00 96.81 82 CYS A O 1
ATOM 647 N N . VAL A 1 83 ? -7.612 -7.607 14.831 1.00 97.00 83 VAL A N 1
ATOM 648 C CA . VAL A 1 83 ? -8.391 -6.706 13.977 1.00 97.00 83 VAL A CA 1
ATOM 649 C C . VAL A 1 83 ? -9.432 -5.937 14.796 1.00 97.00 83 VAL A C 1
ATOM 651 O O . VAL A 1 83 ? -9.608 -4.732 14.592 1.00 97.00 83 VAL A O 1
ATOM 654 N N . ASP A 1 84 ? -10.101 -6.592 15.743 1.00 97.12 84 ASP A N 1
ATOM 655 C CA . ASP A 1 84 ? -11.122 -5.963 16.582 1.00 97.12 84 ASP A CA 1
ATOM 656 C C . ASP A 1 84 ? -10.535 -4.939 17.557 1.00 97.12 84 ASP A C 1
ATOM 658 O O . ASP A 1 84 ? -11.078 -3.837 17.692 1.00 97.12 84 ASP A O 1
ATOM 662 N N . VAL A 1 85 ? -9.373 -5.228 18.147 1.00 97.19 85 VAL A N 1
ATOM 663 C CA . VAL A 1 85 ? -8.630 -4.267 18.976 1.00 97.19 85 VAL A CA 1
ATOM 664 C C . VAL A 1 85 ? -8.221 -3.039 18.155 1.00 97.19 85 VAL A C 1
ATOM 666 O O . VAL A 1 85 ? -8.407 -1.906 18.609 1.00 97.19 85 VAL A O 1
ATOM 669 N N . ILE A 1 86 ? -7.738 -3.225 16.919 1.00 96.69 86 ILE A N 1
ATOM 670 C CA . ILE A 1 86 ? -7.403 -2.112 16.012 1.00 96.69 86 ILE A CA 1
ATOM 671 C C . ILE A 1 86 ? -8.653 -1.283 15.674 1.00 96.69 86 ILE A C 1
ATOM 673 O O . ILE A 1 86 ? -8.615 -0.052 15.697 1.00 96.69 86 ILE A O 1
ATOM 677 N N . LYS A 1 87 ? -9.801 -1.911 15.396 1.00 96.50 87 LYS A N 1
ATOM 678 C CA . LYS A 1 87 ? -11.059 -1.179 15.154 1.00 96.50 87 LYS A CA 1
ATOM 679 C C . LYS A 1 87 ? -11.504 -0.391 16.389 1.00 96.50 87 LYS A C 1
ATOM 681 O O . LYS A 1 87 ? -11.971 0.748 16.261 1.00 96.50 87 LYS A O 1
ATOM 686 N N . MET A 1 88 ? -11.367 -0.981 17.577 1.00 96.94 88 MET A N 1
ATOM 687 C CA . MET A 1 88 ? -11.753 -0.362 18.841 1.00 96.94 88 MET A CA 1
ATOM 688 C C . MET A 1 88 ? -10.868 0.845 19.169 1.00 96.94 88 MET A C 1
ATOM 690 O O . MET A 1 88 ? -11.396 1.895 19.543 1.00 96.94 88 MET A O 1
ATOM 694 N N . SER A 1 89 ? -9.553 0.746 18.955 1.00 96.69 89 SER A N 1
ATOM 695 C CA . SER A 1 89 ? -8.617 1.851 19.191 1.00 96.69 89 SER A CA 1
ATOM 696 C C . SER A 1 89 ? -8.958 3.068 18.325 1.00 96.69 89 SER A C 1
ATOM 698 O O . SER A 1 89 ? -9.120 4.176 18.840 1.00 96.69 89 SER A O 1
ATOM 700 N N . TRP A 1 90 ? -9.222 2.864 17.032 1.00 95.69 90 TRP A N 1
ATOM 701 C CA . TRP A 1 90 ? -9.657 3.936 16.136 1.00 95.69 90 TRP A CA 1
ATOM 702 C C . TRP A 1 90 ? -11.006 4.546 16.533 1.00 95.69 90 TRP A C 1
ATOM 704 O O . TRP A 1 90 ? -11.212 5.753 16.378 1.00 95.69 90 TRP A O 1
ATOM 714 N N . LYS A 1 91 ? -11.940 3.740 17.056 1.00 95.56 91 LYS A N 1
ATOM 715 C CA . LYS A 1 91 ? -13.221 4.237 17.584 1.00 95.56 91 LYS A CA 1
ATOM 716 C C . LYS A 1 91 ? -13.005 5.147 18.795 1.00 95.56 91 LYS A C 1
ATOM 718 O O . LYS A 1 91 ? -13.628 6.206 18.856 1.00 95.56 91 LYS A O 1
ATOM 723 N N . MET A 1 92 ? -12.113 4.772 19.713 1.00 93.44 92 MET A N 1
ATOM 724 C CA . MET A 1 92 ? -11.767 5.590 20.879 1.00 93.44 92 MET A CA 1
ATOM 725 C C . MET A 1 92 ? -11.101 6.906 20.472 1.00 93.44 92 MET A C 1
ATOM 727 O O . MET A 1 92 ? -11.550 7.963 20.911 1.00 93.44 92 MET A O 1
ATOM 731 N N . ILE A 1 93 ? -10.105 6.860 19.576 1.00 93.38 93 ILE A N 1
ATOM 732 C CA . ILE A 1 93 ? -9.410 8.056 19.070 1.00 93.38 93 ILE A CA 1
ATOM 733 C C . ILE A 1 93 ? -10.418 9.041 18.470 1.00 93.38 93 ILE A C 1
ATOM 735 O O . ILE A 1 93 ? -10.437 10.214 18.841 1.00 93.38 93 ILE A O 1
ATOM 739 N N . ARG A 1 94 ? -11.320 8.561 17.602 1.00 92.69 94 ARG A N 1
ATOM 740 C CA . ARG A 1 94 ? -12.359 9.411 17.001 1.00 92.69 94 ARG A CA 1
ATOM 741 C C . ARG A 1 94 ? -13.310 10.002 18.037 1.00 92.69 94 ARG A C 1
ATOM 743 O O . ARG A 1 94 ? -13.710 11.152 17.892 1.00 92.69 94 ARG A O 1
ATOM 750 N N . ASN A 1 95 ? -13.670 9.243 19.070 1.00 91.50 95 ASN A N 1
ATOM 751 C CA . ASN A 1 95 ? -14.556 9.733 20.121 1.00 91.50 95 ASN A CA 1
ATOM 752 C C . ASN A 1 95 ? -13.901 10.857 20.938 1.00 91.50 95 ASN A C 1
ATOM 754 O O . ASN A 1 95 ? -14.518 11.891 21.168 1.00 91.50 95 ASN A O 1
ATOM 758 N N . ILE A 1 96 ? -12.629 10.686 21.308 1.00 91.56 96 ILE A N 1
ATOM 759 C CA . ILE A 1 96 ? -11.879 11.680 22.085 1.00 91.56 96 ILE A CA 1
ATOM 760 C C . ILE A 1 96 ? -11.602 12.934 21.248 1.00 91.56 96 ILE A C 1
ATOM 762 O O . ILE A 1 96 ? -11.795 14.039 21.742 1.00 91.56 96 ILE A O 1
ATOM 766 N N . SER A 1 97 ? -11.244 12.778 19.967 1.00 89.38 97 SER A N 1
ATOM 767 C CA . SER A 1 97 ? -10.974 13.907 19.057 1.00 89.38 97 SER A CA 1
ATOM 768 C C . SER A 1 97 ? -12.175 14.837 18.827 1.00 89.38 97 SER A C 1
ATOM 770 O O . SER A 1 97 ? -12.010 15.955 18.352 1.00 89.38 97 SER A O 1
ATOM 772 N N . ARG A 1 98 ? -13.394 14.380 19.145 1.00 85.31 98 ARG A N 1
ATOM 773 C CA . ARG A 1 98 ? -14.626 15.174 19.042 1.00 85.31 98 ARG A CA 1
ATOM 774 C C . ARG A 1 98 ? -14.957 15.948 20.320 1.00 85.31 98 ARG A C 1
ATOM 776 O O . ARG A 1 98 ? -15.800 16.836 20.266 1.00 85.31 98 ARG A O 1
ATOM 783 N N . GLY A 1 99 ? -14.356 15.594 21.456 1.00 80.75 99 GLY A N 1
ATOM 784 C CA . GLY A 1 99 ? -14.578 16.280 22.729 1.00 80.75 99 GLY A CA 1
ATOM 785 C C . GLY A 1 99 ? -13.733 17.551 22.857 1.00 80.75 99 GLY A C 1
ATOM 786 O O . GLY A 1 99 ? -12.647 17.635 22.293 1.00 80.75 99 GLY A O 1
ATOM 787 N N . GLU A 1 100 ? -14.190 18.519 23.656 1.00 66.62 100 GLU A N 1
ATOM 788 C CA . GLU A 1 100 ? -13.521 19.823 23.852 1.00 66.62 100 GLU A CA 1
ATOM 789 C C . GLU A 1 100 ? -12.075 19.732 24.369 1.00 66.62 100 GLU A C 1
ATOM 791 O O . GLU A 1 100 ? -11.291 20.643 24.140 1.00 66.62 100 GLU A O 1
ATOM 796 N N . LYS A 1 101 ? -11.699 18.637 25.045 1.00 71.62 101 LYS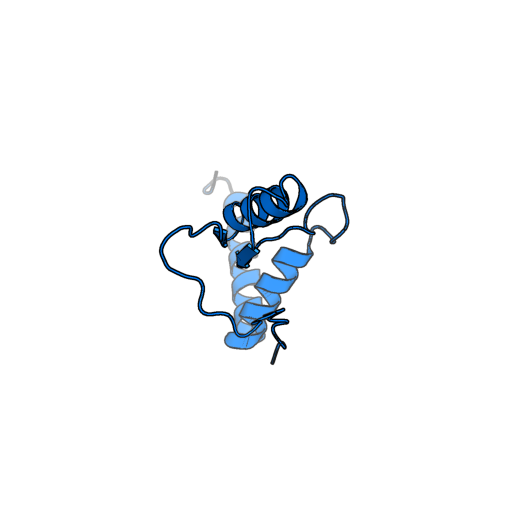 A N 1
ATOM 797 C CA . LYS A 1 101 ? -10.326 18.406 25.537 1.00 71.62 101 LYS A CA 1
ATOM 798 C C . LYS A 1 101 ? -9.370 17.822 24.485 1.00 71.62 101 LYS A C 1
ATOM 800 O O . LYS A 1 101 ? -8.190 17.669 24.781 1.00 71.62 101 LYS A O 1
ATOM 805 N N . GLY A 1 102 ? -9.881 17.410 23.323 1.00 62.22 102 GLY A N 1
ATOM 806 C CA . GLY A 1 102 ? -9.128 16.708 22.276 1.00 62.22 102 GLY A CA 1
ATOM 807 C C . GLY A 1 102 ? -8.916 17.505 20.986 1.00 62.22 102 GLY A C 1
ATOM 808 O O . GLY A 1 102 ? -8.325 16.960 20.054 1.00 62.22 102 GLY A O 1
ATOM 809 N N . ARG A 1 103 ? -9.403 18.750 20.922 1.00 57.12 103 ARG A N 1
ATOM 810 C CA . ARG A 1 103 ? -9.211 19.697 19.814 1.00 57.12 103 ARG A CA 1
ATOM 811 C C . ARG A 1 103 ? -8.260 20.809 20.238 1.00 57.12 103 ARG A C 1
ATOM 813 O O . ARG A 1 103 ? -7.538 21.305 19.348 1.00 57.12 103 ARG A O 1
#

Foldseek 3Di:
DDDPPPPPPPDPDDDPPPDQQEAEDEAVSLLVQVVCCVVCVPRHVYYHYHPYPNQPPDCSDDPCVVVVVVLVVCCVPVNPVSSVVVVVVVVVLVVQCPDPVND

Organism: Callosobruchus maculatus (NCBI:txid64391)

Secondary structure (DSSP, 8-state):
-----------S----TT---EEEEEHHHHHHHHHHHHH-TTT-SEEEEET--TTSSTT-S-TTHHHHHHHHHHHHHHHHHHHHHHHHHHHHHHHHHTSTT--

Radius of gyration: 21.36 Å; chains: 1; bounding box: 45×39×53 Å